Protein AF-A0A4Q3T7J8-F1 (afdb_monomer_lite)

Foldseek 3Di:
DVVVVVVVVVVVVVVVVVVVVVVVVLVVLQVLQVVLVVLLVVLLPVQADDWDDDPPFIDHHVDTQQQPAVSQVVSCVPSNDKDFDDDLQFTRYIPDADPVRDGPGRDGHDDDDCNCQCRPVVHWDFAWDDDNNDIDGDIDHHD

Structure (mmCIF, N/CA/C/O backbone):
data_AF-A0A4Q3T7J8-F1
#
_entry.id   AF-A0A4Q3T7J8-F1
#
loop_
_atom_site.group_PDB
_atom_site.id
_atom_site.type_symbol
_atom_site.label_atom_id
_atom_site.label_alt_id
_atom_site.label_comp_id
_atom_site.label_asym_id
_atom_site.label_entity_id
_atom_site.label_seq_id
_atom_site.pdbx_PDB_ins_code
_atom_site.Cartn_x
_atom_site.Cartn_y
_atom_site.Cartn_z
_atom_site.occupancy
_atom_site.B_iso_or_equiv
_atom_site.auth_seq_id
_atom_site.auth_comp_id
_atom_site.auth_asym_id
_atom_site.auth_atom_id
_atom_site.pdbx_PDB_model_num
ATOM 1 N N . MET A 1 1 ? 30.206 3.501 -45.961 1.00 71.69 1 MET A N 1
ATOM 2 C CA . MET A 1 1 ? 29.156 2.488 -45.693 1.00 71.69 1 MET A CA 1
ATOM 3 C C . MET A 1 1 ? 29.382 1.721 -44.389 1.00 71.69 1 MET A C 1
ATOM 5 O O . MET A 1 1 ? 28.447 1.638 -43.608 1.00 71.69 1 MET A O 1
ATOM 9 N N . VAL A 1 2 ? 30.597 1.238 -44.098 1.00 85.75 2 VAL A N 1
ATOM 10 C CA . VAL A 1 2 ? 30.900 0.453 -42.877 1.00 85.75 2 VAL A CA 1
ATOM 11 C C . VAL A 1 2 ? 30.585 1.193 -41.564 1.00 85.75 2 VAL A C 1
ATOM 13 O O . VAL A 1 2 ? 29.961 0.618 -40.682 1.00 85.75 2 VAL A O 1
ATOM 16 N N . ILE A 1 3 ? 30.937 2.479 -41.450 1.00 87.31 3 ILE A N 1
ATOM 17 C CA . ILE A 1 3 ? 30.691 3.278 -40.230 1.00 87.31 3 ILE A CA 1
ATOM 18 C C . ILE A 1 3 ? 29.188 3.431 -39.946 1.00 87.31 3 ILE A C 1
ATOM 20 O O . ILE A 1 3 ? 28.754 3.298 -38.807 1.00 87.31 3 ILE A O 1
ATOM 24 N N . VAL A 1 4 ? 28.382 3.656 -40.989 1.00 89.06 4 VAL A N 1
ATOM 25 C CA . VAL A 1 4 ? 26.921 3.776 -40.861 1.00 89.06 4 VAL A CA 1
ATOM 26 C C . VAL A 1 4 ? 26.313 2.440 -40.430 1.00 89.06 4 VAL A C 1
ATOM 28 O O . VAL A 1 4 ? 25.494 2.413 -39.518 1.00 89.06 4 VAL A O 1
ATOM 31 N N . ALA A 1 5 ? 26.761 1.327 -41.021 1.00 88.19 5 ALA A N 1
ATOM 32 C CA . ALA A 1 5 ? 26.307 -0.008 -40.637 1.00 88.19 5 ALA A CA 1
ATOM 33 C C . ALA A 1 5 ? 26.652 -0.339 -39.171 1.00 88.19 5 ALA A C 1
ATOM 35 O O . ALA A 1 5 ? 25.795 -0.817 -38.431 1.00 88.19 5 ALA A O 1
ATOM 36 N N . LEU A 1 6 ? 27.869 -0.013 -38.721 1.00 90.69 6 LEU A N 1
ATOM 37 C CA . LEU A 1 6 ? 28.291 -0.209 -37.331 1.00 90.69 6 LEU A CA 1
ATOM 38 C C . LEU A 1 6 ? 27.490 0.663 -36.348 1.00 90.69 6 LEU A C 1
ATOM 40 O O . LEU A 1 6 ? 27.130 0.203 -35.263 1.00 90.69 6 LEU A O 1
ATOM 44 N N . GLY A 1 7 ? 27.160 1.896 -36.745 1.00 92.50 7 GLY A N 1
ATOM 45 C CA . GLY A 1 7 ? 26.295 2.787 -35.971 1.00 92.50 7 GLY A CA 1
ATOM 46 C C . GLY A 1 7 ? 24.889 2.214 -35.786 1.00 92.50 7 GLY A C 1
ATOM 47 O O . GLY A 1 7 ? 24.391 2.163 -34.664 1.00 92.50 7 GLY A O 1
ATOM 48 N N . VAL A 1 8 ? 24.277 1.695 -36.856 1.00 93.69 8 VAL A N 1
ATOM 49 C CA . VAL A 1 8 ? 22.938 1.077 -36.804 1.00 93.69 8 VAL A CA 1
ATOM 50 C C . VAL A 1 8 ? 22.926 -0.171 -35.917 1.00 93.69 8 VAL A C 1
ATOM 52 O O . VAL A 1 8 ? 22.007 -0.345 -35.113 1.00 93.69 8 VAL A O 1
ATOM 55 N N . VAL A 1 9 ? 23.953 -1.020 -36.002 1.00 94.94 9 VAL A N 1
ATOM 56 C CA . VAL A 1 9 ? 24.077 -2.204 -35.132 1.00 94.94 9 VAL A CA 1
ATOM 57 C C . VAL A 1 9 ? 24.235 -1.793 -33.667 1.00 94.94 9 VAL A C 1
ATOM 59 O O . VAL A 1 9 ? 23.549 -2.325 -32.801 1.00 94.94 9 VAL A O 1
ATOM 62 N N . THR A 1 10 ? 25.063 -0.791 -33.375 1.00 93.88 10 THR A N 1
ATOM 63 C CA . THR A 1 10 ? 25.232 -0.297 -31.998 1.00 93.88 10 THR A CA 1
ATOM 64 C C . THR A 1 10 ? 23.932 0.289 -31.442 1.00 93.88 10 THR A C 1
ATOM 66 O O . THR A 1 10 ? 23.527 -0.063 -30.336 1.00 93.88 10 THR A O 1
ATOM 69 N N . CYS A 1 11 ? 23.230 1.130 -32.210 1.00 94.12 11 CYS A N 1
ATOM 70 C CA . CYS A 1 11 ? 21.954 1.712 -31.787 1.00 94.12 11 CYS A CA 1
ATOM 71 C C . CYS A 1 11 ? 20.867 0.652 -31.580 1.00 94.12 11 CYS A C 1
ATOM 73 O O . CYS A 1 11 ? 20.115 0.732 -30.611 1.00 94.12 11 CYS A O 1
ATOM 75 N N . SER A 1 12 ? 20.788 -0.350 -32.459 1.00 93.50 12 SER A N 1
ATOM 76 C CA . SER A 1 12 ? 19.818 -1.441 -32.314 1.00 93.50 12 SER A CA 1
ATOM 77 C C . SER A 1 12 ? 20.122 -2.316 -31.098 1.00 93.50 12 SER A C 1
ATOM 79 O O . SER A 1 12 ? 19.208 -2.604 -30.329 1.00 93.50 12 SER A O 1
ATOM 81 N N . LEU A 1 13 ? 21.390 -2.652 -30.844 1.00 95.50 13 LEU A N 1
ATOM 82 C CA . LEU A 1 13 ? 21.796 -3.362 -29.627 1.00 95.50 13 LEU A CA 1
ATOM 83 C C . LEU A 1 13 ? 21.484 -2.557 -28.360 1.00 95.50 13 LEU A C 1
ATOM 85 O O . LEU A 1 13 ? 20.941 -3.115 -27.410 1.00 95.50 13 LEU A O 1
ATOM 89 N N . MET A 1 14 ? 21.765 -1.249 -28.351 1.00 94.00 14 MET A N 1
ATOM 90 C CA . MET A 1 14 ? 21.420 -0.372 -27.227 1.00 94.00 14 MET A CA 1
ATOM 91 C C . MET A 1 14 ? 19.908 -0.312 -26.990 1.00 94.00 14 MET A C 1
ATOM 93 O O . MET A 1 14 ? 19.466 -0.404 -25.847 1.00 94.00 14 MET A O 1
ATOM 97 N N . ALA A 1 15 ? 19.108 -0.199 -28.053 1.00 93.25 15 ALA A N 1
ATOM 98 C CA . ALA A 1 15 ? 17.654 -0.181 -27.948 1.00 93.25 15 ALA A CA 1
ATOM 99 C C . ALA A 1 15 ? 17.109 -1.506 -27.390 1.00 93.25 15 ALA A C 1
ATOM 101 O O . ALA A 1 15 ? 16.291 -1.497 -26.472 1.00 93.25 15 ALA A O 1
ATOM 102 N N . VAL A 1 16 ? 17.597 -2.646 -27.890 1.00 94.44 16 VAL A N 1
ATOM 103 C CA . VAL A 1 16 ? 17.205 -3.973 -27.389 1.00 94.44 16 VAL A CA 1
ATOM 104 C C . VAL A 1 16 ? 17.616 -4.146 -25.926 1.00 94.44 16 VAL A C 1
ATOM 106 O O . VAL A 1 16 ? 16.795 -4.572 -25.117 1.00 94.44 16 VAL A O 1
ATOM 109 N N . ALA A 1 17 ? 18.841 -3.763 -25.559 1.00 92.31 17 ALA A N 1
ATOM 110 C CA . ALA A 1 17 ? 19.302 -3.817 -24.175 1.00 92.31 17 ALA A CA 1
ATOM 111 C C . ALA A 1 17 ? 18.430 -2.954 -23.251 1.00 92.31 17 ALA A C 1
ATOM 113 O O . ALA A 1 17 ? 18.027 -3.419 -22.188 1.00 92.31 17 ALA A O 1
ATOM 114 N N . ALA A 1 18 ? 18.067 -1.738 -23.670 1.00 89.12 18 ALA A N 1
ATOM 115 C CA . ALA A 1 18 ? 17.170 -0.872 -22.906 1.00 89.12 18 ALA A CA 1
ATOM 116 C C . ALA A 1 18 ? 15.778 -1.503 -22.707 1.00 89.12 18 ALA A C 1
ATOM 118 O O . ALA A 1 18 ? 15.225 -1.446 -21.608 1.00 89.12 18 ALA A O 1
ATOM 119 N N . VAL A 1 19 ? 15.220 -2.151 -23.735 1.00 86.81 19 VAL A N 1
ATOM 120 C CA . VAL A 1 19 ? 13.932 -2.864 -23.636 1.00 86.81 19 VAL A CA 1
ATOM 121 C C . VAL A 1 19 ? 14.021 -4.067 -22.694 1.00 86.81 19 VAL A C 1
ATOM 123 O O . VAL A 1 19 ? 13.115 -4.284 -21.893 1.00 86.81 19 VAL A O 1
ATOM 126 N N . LEU A 1 20 ? 15.101 -4.847 -22.754 1.00 90.50 20 LEU A N 1
ATOM 127 C CA . LEU A 1 20 ? 15.283 -5.994 -21.861 1.00 90.50 20 LEU A CA 1
ATOM 128 C C . LEU A 1 20 ? 15.471 -5.553 -20.405 1.00 90.50 20 LEU A C 1
ATOM 130 O O . LEU A 1 20 ? 14.828 -6.106 -19.519 1.00 90.50 20 LEU A O 1
ATOM 134 N N . LEU A 1 21 ? 16.281 -4.518 -20.166 1.00 87.12 21 LEU A N 1
ATOM 135 C CA . LEU A 1 21 ? 16.515 -3.967 -18.828 1.00 87.12 21 LEU A CA 1
ATOM 136 C C . LEU A 1 21 ? 15.246 -3.377 -18.211 1.00 87.12 21 LEU A C 1
ATOM 138 O O . LEU A 1 21 ? 15.007 -3.545 -17.020 1.00 87.12 21 LEU A O 1
ATOM 142 N N . THR A 1 22 ? 14.425 -2.685 -19.003 1.00 81.62 22 THR A N 1
ATOM 143 C CA . THR A 1 22 ? 13.160 -2.122 -18.506 1.00 81.62 22 THR A CA 1
ATOM 144 C C . THR A 1 22 ? 12.153 -3.209 -18.156 1.00 81.62 22 THR A C 1
ATOM 146 O O . THR A 1 22 ? 11.525 -3.116 -17.105 1.00 81.62 22 THR A O 1
ATOM 149 N N . ARG A 1 23 ? 12.039 -4.261 -18.975 1.00 79.81 23 ARG A N 1
ATOM 150 C CA . ARG A 1 23 ? 11.182 -5.419 -18.675 1.00 79.81 23 ARG A CA 1
ATOM 151 C C . ARG A 1 23 ? 11.617 -6.134 -17.397 1.00 79.81 23 ARG A C 1
ATOM 153 O O . ARG A 1 23 ? 10.808 -6.282 -16.486 1.00 79.81 23 ARG A O 1
ATOM 160 N N . ASP A 1 24 ? 12.900 -6.465 -17.292 1.00 85.94 24 ASP A N 1
ATOM 161 C CA . ASP A 1 24 ? 13.477 -7.105 -16.104 1.00 85.94 24 ASP A CA 1
ATOM 162 C C . ASP A 1 24 ? 13.297 -6.235 -14.846 1.00 85.94 24 ASP A C 1
ATOM 164 O O . ASP A 1 24 ? 12.884 -6.726 -13.797 1.00 85.94 24 ASP A O 1
ATOM 168 N N . ALA A 1 25 ? 13.488 -4.915 -14.950 1.00 80.88 25 ALA A N 1
ATOM 169 C CA . ALA A 1 25 ? 13.231 -3.998 -13.842 1.00 80.88 25 ALA A CA 1
ATOM 170 C C . ALA A 1 25 ? 11.756 -3.995 -13.400 1.00 80.88 25 ALA A C 1
ATOM 172 O O . ALA A 1 25 ? 11.482 -3.966 -12.198 1.00 80.88 25 ALA A O 1
ATOM 173 N N . THR A 1 26 ? 10.803 -4.032 -14.339 1.00 77.81 26 THR A N 1
ATOM 174 C CA . THR A 1 26 ? 9.368 -4.081 -14.009 1.00 77.81 26 THR A CA 1
ATOM 175 C C . THR A 1 26 ? 8.947 -5.409 -13.388 1.00 77.81 26 THR A C 1
ATOM 177 O O . THR A 1 26 ? 8.168 -5.406 -12.437 1.00 77.81 26 THR A O 1
ATOM 180 N N . GLU A 1 27 ? 9.492 -6.527 -13.866 1.00 80.94 27 GLU A N 1
ATOM 181 C CA . GLU A 1 27 ? 9.231 -7.857 -13.308 1.00 80.94 27 GLU A CA 1
ATOM 182 C C . GLU A 1 27 ? 9.771 -7.958 -11.87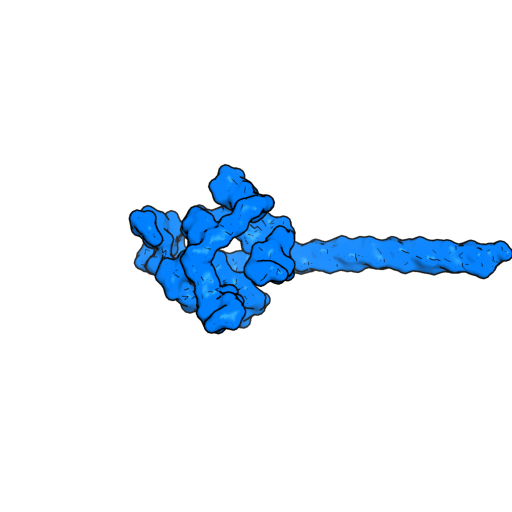9 1.00 80.94 27 GLU A C 1
ATOM 184 O O . GLU A 1 27 ? 9.022 -8.278 -10.957 1.00 80.94 27 GLU A O 1
ATOM 189 N N . ARG A 1 28 ? 11.023 -7.542 -11.650 1.00 82.44 28 ARG A N 1
ATOM 190 C CA . ARG A 1 28 ? 11.616 -7.491 -10.303 1.00 82.44 28 ARG A CA 1
ATOM 191 C C . ARG A 1 28 ? 10.849 -6.572 -9.356 1.00 82.44 28 ARG A C 1
ATOM 193 O O . ARG A 1 28 ? 10.738 -6.859 -8.164 1.00 82.44 28 ARG A O 1
ATOM 200 N N . ALA A 1 29 ? 10.324 -5.452 -9.859 1.00 81.19 29 ALA A N 1
ATOM 201 C CA . ALA A 1 29 ? 9.483 -4.564 -9.063 1.00 81.19 29 ALA A CA 1
ATOM 202 C C . ALA A 1 29 ? 8.178 -5.258 -8.640 1.00 81.19 29 ALA A C 1
ATOM 204 O O . ALA A 1 29 ? 7.783 -5.138 -7.479 1.00 81.19 29 ALA A O 1
ATOM 205 N N . ALA A 1 30 ? 7.546 -6.018 -9.539 1.00 81.94 30 ALA A N 1
ATOM 206 C CA . ALA A 1 30 ? 6.347 -6.796 -9.239 1.00 81.94 30 ALA A CA 1
ATOM 207 C C . ALA A 1 30 ? 6.626 -7.941 -8.245 1.00 81.94 30 ALA A C 1
ATOM 209 O O . ALA A 1 30 ? 5.893 -8.095 -7.270 1.00 81.94 30 ALA A O 1
ATOM 210 N N . GLU A 1 31 ? 7.720 -8.688 -8.415 1.00 86.19 31 GLU A N 1
ATOM 211 C CA . GLU A 1 31 ? 8.128 -9.747 -7.476 1.00 86.19 31 GLU A CA 1
ATOM 212 C C . GLU A 1 31 ? 8.400 -9.202 -6.069 1.00 86.19 31 GLU A C 1
ATOM 214 O O . GLU A 1 31 ? 7.976 -9.773 -5.056 1.00 86.19 31 GLU A O 1
ATOM 219 N N . ARG A 1 32 ? 9.081 -8.053 -5.991 1.00 87.19 32 ARG A N 1
ATOM 220 C CA . ARG A 1 32 ? 9.333 -7.379 -4.718 1.00 87.19 32 ARG A CA 1
ATOM 221 C C . ARG A 1 32 ? 8.033 -6.935 -4.062 1.00 87.19 32 ARG A C 1
ATOM 223 O O . ARG A 1 32 ? 7.896 -7.063 -2.850 1.00 87.19 32 ARG A O 1
ATOM 230 N N . GLN A 1 33 ? 7.079 -6.432 -4.838 1.00 88.75 33 GLN A N 1
ATOM 231 C CA . GLN A 1 33 ? 5.767 -6.086 -4.307 1.00 88.75 33 GLN A CA 1
ATOM 232 C C . GLN A 1 33 ? 5.018 -7.284 -3.751 1.00 88.75 33 GLN A C 1
ATOM 234 O O . GLN A 1 33 ? 4.409 -7.160 -2.694 1.00 88.75 33 GLN A O 1
ATOM 239 N N . GLU A 1 34 ? 5.093 -8.429 -4.417 1.00 90.50 34 GLU A N 1
ATOM 240 C CA . GLU A 1 34 ? 4.440 -9.643 -3.945 1.00 90.50 34 GLU A CA 1
ATOM 241 C C . GLU A 1 34 ? 5.046 -10.124 -2.620 1.00 90.50 34 GLU A C 1
ATOM 243 O O . GLU A 1 34 ? 4.333 -10.447 -1.671 1.00 90.50 34 GLU A O 1
ATOM 248 N N . THR A 1 35 ? 6.374 -10.061 -2.504 1.00 91.25 35 THR A N 1
ATOM 249 C CA . THR A 1 35 ? 7.073 -10.332 -1.239 1.00 91.25 35 THR A CA 1
ATOM 250 C C . THR A 1 35 ? 6.651 -9.347 -0.148 1.00 91.25 35 THR A C 1
ATOM 252 O O . THR A 1 35 ? 6.331 -9.752 0.969 1.00 91.25 35 THR A O 1
ATOM 255 N N . ASN A 1 36 ? 6.599 -8.054 -0.473 1.00 93.75 36 ASN A N 1
ATOM 256 C CA . ASN A 1 36 ? 6.193 -7.018 0.470 1.00 93.75 36 ASN A CA 1
ATOM 257 C C . ASN A 1 36 ? 4.740 -7.192 0.931 1.00 93.75 36 ASN A C 1
ATOM 259 O O . ASN A 1 36 ? 4.440 -6.977 2.104 1.00 93.75 36 ASN A O 1
ATOM 263 N N . MET A 1 37 ? 3.851 -7.596 0.023 1.00 94.38 37 MET A N 1
ATOM 264 C CA . MET A 1 37 ? 2.447 -7.850 0.325 1.00 94.38 37 MET A CA 1
ATOM 265 C C . MET A 1 37 ? 2.289 -9.074 1.227 1.00 94.38 37 MET A C 1
ATOM 267 O O . MET A 1 37 ? 1.543 -9.025 2.200 1.00 94.38 37 MET A O 1
ATOM 271 N N . ARG A 1 38 ? 3.067 -10.137 0.996 1.00 94.62 38 ARG A N 1
ATOM 272 C CA . ARG A 1 38 ? 3.101 -11.295 1.899 1.00 94.62 38 ARG A CA 1
ATOM 273 C C . ARG A 1 38 ? 3.492 -10.901 3.323 1.00 94.62 38 ARG A C 1
ATOM 275 O O . ARG A 1 38 ? 2.856 -11.354 4.266 1.00 94.62 38 ARG A O 1
ATOM 282 N N . VAL A 1 39 ? 4.492 -10.032 3.479 1.00 95.00 39 VAL A N 1
ATOM 283 C CA . VAL A 1 39 ? 4.866 -9.497 4.799 1.00 95.00 39 VAL A CA 1
ATOM 284 C C . VAL A 1 39 ? 3.747 -8.638 5.390 1.00 95.00 39 VAL A C 1
ATOM 286 O O . VAL A 1 39 ? 3.520 -8.686 6.592 1.00 95.00 39 VAL A O 1
ATOM 289 N N . ALA A 1 40 ? 3.025 -7.864 4.576 1.00 95.12 40 ALA A N 1
ATOM 290 C CA . ALA A 1 40 ? 1.883 -7.092 5.060 1.00 95.12 40 ALA A CA 1
ATOM 291 C C . ALA A 1 40 ? 0.771 -7.992 5.621 1.00 95.12 40 ALA A C 1
ATOM 293 O O . ALA A 1 40 ? 0.272 -7.722 6.714 1.00 95.12 40 ALA A O 1
ATOM 294 N N . TRP A 1 41 ? 0.436 -9.080 4.922 1.00 95.12 41 TRP A N 1
ATOM 295 C CA . TRP A 1 41 ? -0.514 -10.088 5.398 1.00 95.12 41 TRP A CA 1
ATOM 296 C C . TRP A 1 41 ? -0.035 -10.793 6.668 1.00 95.12 41 TRP A C 1
ATOM 298 O O . TRP A 1 41 ? -0.813 -10.928 7.608 1.00 95.12 41 TRP A O 1
ATOM 308 N N . ASP A 1 42 ? 1.240 -11.180 6.723 1.00 95.56 42 ASP A N 1
ATOM 309 C CA . ASP A 1 42 ? 1.861 -11.799 7.901 1.00 95.56 42 ASP A CA 1
ATOM 310 C C . ASP A 1 42 ? 1.774 -10.875 9.127 1.00 95.56 42 ASP A C 1
ATOM 312 O O . ASP A 1 42 ? 1.220 -11.246 10.161 1.00 95.56 42 ASP A O 1
ATOM 316 N N . VAL A 1 43 ? 2.177 -9.608 8.973 1.00 95.38 43 VAL A N 1
ATOM 317 C CA . VAL A 1 43 ? 2.090 -8.602 10.040 1.00 95.38 43 VAL A CA 1
ATOM 318 C C . VAL A 1 43 ? 0.652 -8.373 10.496 1.00 95.38 43 VAL A C 1
ATOM 320 O O . VAL A 1 43 ? 0.435 -8.190 11.689 1.00 95.38 43 VAL A O 1
ATOM 323 N N . LEU A 1 44 ? -0.326 -8.345 9.586 1.00 94.12 44 LEU A N 1
ATOM 324 C CA . LEU A 1 44 ? -1.735 -8.188 9.962 1.00 94.12 44 LEU A CA 1
ATOM 325 C C . LEU A 1 44 ? -2.281 -9.429 10.676 1.00 94.12 44 LEU A C 1
ATOM 327 O O . LEU A 1 44 ? -3.071 -9.279 11.607 1.00 94.12 44 LEU A O 1
ATOM 331 N N . SER A 1 45 ? -1.829 -10.624 10.290 1.00 93.44 45 SER A N 1
ATOM 332 C CA . SER A 1 45 ? -2.258 -11.884 10.902 1.00 93.44 45 SER A CA 1
ATOM 333 C C . SER A 1 45 ? -1.848 -12.015 12.374 1.00 93.44 45 SER A C 1
ATOM 335 O O . SER A 1 45 ? -2.579 -12.619 13.159 1.00 93.44 45 SER A O 1
ATOM 337 N N . ASP A 1 46 ? -0.759 -11.352 12.783 1.00 94.56 46 ASP A N 1
ATOM 338 C CA . ASP A 1 46 ? -0.336 -11.267 14.190 1.00 94.56 46 ASP A CA 1
ATOM 339 C C . ASP A 1 46 ? -1.366 -10.549 15.087 1.00 94.56 46 ASP A C 1
ATOM 341 O O . ASP A 1 46 ? -1.365 -10.735 16.305 1.00 94.56 46 ASP A O 1
ATOM 345 N N . TYR A 1 47 ? -2.248 -9.723 14.511 1.00 92.81 47 TYR A N 1
ATOM 346 C CA . TYR A 1 47 ? -3.275 -8.979 15.252 1.00 92.81 47 TYR A CA 1
ATOM 347 C C . TYR A 1 47 ? -4.644 -9.667 15.257 1.00 92.81 47 TYR A C 1
ATOM 349 O O . TYR A 1 47 ? -5.542 -9.247 15.985 1.00 92.81 47 TYR A O 1
ATOM 357 N N . GLY A 1 48 ? -4.821 -10.730 14.476 1.00 91.38 48 GLY A N 1
ATOM 358 C CA . GLY A 1 48 ? -6.072 -11.470 14.403 1.00 91.38 48 GLY A CA 1
ATOM 359 C C . GLY A 1 48 ? -6.271 -12.148 13.055 1.00 91.38 48 GLY A C 1
ATOM 360 O O . GLY A 1 48 ? -5.516 -11.949 12.108 1.00 91.38 48 GLY A O 1
ATOM 361 N N . SER A 1 49 ? -7.334 -12.940 12.963 1.00 88.25 49 SER A N 1
ATOM 362 C CA . SER A 1 49 ? -7.753 -13.573 11.713 1.00 88.25 49 SER A CA 1
ATOM 363 C C . SER A 1 49 ? -9.137 -13.084 11.311 1.00 88.25 49 SER A C 1
ATOM 365 O O . SER A 1 49 ? -10.000 -12.863 12.16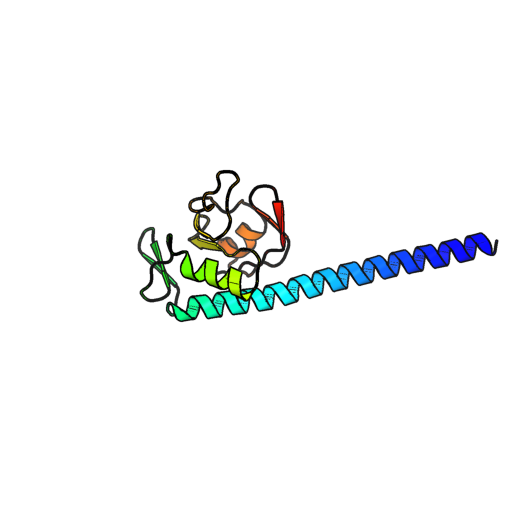1 1.00 88.25 49 SER A O 1
ATOM 367 N N . GLY A 1 50 ? -9.328 -12.923 10.002 1.00 91.12 50 GLY A N 1
ATOM 368 C CA . GLY A 1 50 ? -10.569 -12.422 9.427 1.00 91.12 50 GLY A CA 1
ATOM 369 C C . GLY A 1 50 ? -10.741 -10.915 9.600 1.00 91.12 50 GLY A C 1
ATOM 370 O O . GLY A 1 50 ? -10.297 -10.319 10.583 1.00 91.12 50 GLY A O 1
ATOM 371 N N . PHE A 1 51 ? -11.407 -10.313 8.621 1.00 93.69 51 PHE A N 1
ATOM 372 C CA . PHE A 1 51 ? -11.726 -8.896 8.619 1.00 93.69 51 PHE A CA 1
ATOM 373 C C . PHE A 1 51 ? -13.226 -8.713 8.739 1.00 93.69 51 PHE A C 1
ATOM 375 O O . PHE A 1 51 ? -14.011 -9.433 8.121 1.00 93.69 51 PHE A O 1
ATOM 382 N N . SER A 1 52 ? -13.622 -7.750 9.557 1.00 94.19 52 SER A N 1
ATOM 383 C CA . SER A 1 52 ? -15.022 -7.412 9.761 1.00 94.19 52 SER A CA 1
ATOM 384 C C . SER A 1 52 ? -15.192 -5.908 9.856 1.00 94.19 52 SER A C 1
ATOM 386 O O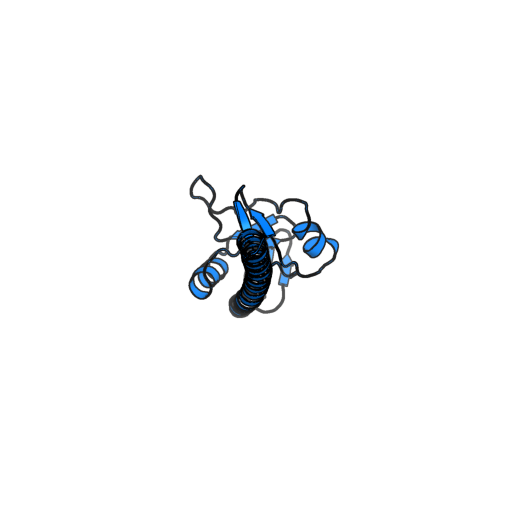 . SER A 1 52 ? -14.314 -5.185 10.333 1.00 94.19 52 SER A O 1
ATOM 388 N N . ILE A 1 53 ? -16.349 -5.442 9.401 1.00 93.94 53 ILE A N 1
ATOM 389 C CA . ILE A 1 53 ? -16.756 -4.048 9.527 1.00 93.94 53 ILE A CA 1
ATOM 390 C C . ILE A 1 53 ? -17.879 -3.991 10.559 1.00 93.94 53 ILE A C 1
ATOM 392 O O . ILE A 1 53 ? -18.915 -4.636 10.401 1.00 93.94 53 ILE A O 1
ATOM 396 N N . GLU A 1 54 ? -17.664 -3.216 11.616 1.00 92.69 54 GLU A N 1
ATOM 397 C CA . GLU A 1 54 ? -18.654 -2.920 12.650 1.00 92.69 54 GLU A CA 1
ATOM 398 C C . GLU A 1 54 ? -18.954 -1.415 12.609 1.00 92.69 54 GLU A C 1
ATOM 400 O O . GLU A 1 54 ? -18.206 -0.594 13.146 1.00 92.69 54 GLU A O 1
ATOM 405 N N . GLY A 1 55 ? -20.031 -1.032 11.916 1.00 90.69 55 GLY A N 1
ATOM 406 C CA . GLY A 1 55 ? -20.362 0.376 11.681 1.00 90.69 55 GLY A CA 1
ATOM 407 C C . GLY A 1 55 ? -19.302 1.070 10.820 1.00 90.69 55 GLY A C 1
ATOM 408 O O . GLY A 1 55 ? -19.105 0.699 9.668 1.00 90.69 55 GLY A O 1
ATOM 409 N N . GLU A 1 56 ? -18.616 2.068 11.381 1.00 90.00 56 GLU A N 1
ATOM 410 C CA . GLU A 1 56 ? -17.535 2.819 10.714 1.00 90.00 56 GLU A CA 1
ATOM 411 C C . GLU A 1 56 ? -16.126 2.310 11.080 1.00 90.00 56 GLU A C 1
ATOM 413 O O . GLU A 1 56 ? -15.118 2.976 10.827 1.00 90.00 56 GLU A O 1
ATOM 418 N N . THR A 1 57 ? -16.041 1.134 11.709 1.00 93.56 57 THR A N 1
ATOM 419 C CA . THR A 1 57 ? -14.782 0.575 12.207 1.00 93.56 57 THR A CA 1
ATOM 420 C C . THR A 1 57 ? -14.415 -0.705 11.469 1.00 93.56 57 THR A C 1
ATOM 422 O O . THR A 1 57 ? -15.193 -1.659 11.451 1.00 93.56 57 THR A O 1
ATOM 425 N N . LEU A 1 58 ? -13.202 -0.746 10.916 1.00 95.62 58 LEU A N 1
ATOM 426 C CA . LEU A 1 58 ? -12.592 -1.954 10.373 1.00 95.62 58 LEU A CA 1
ATOM 427 C C . LEU A 1 58 ? -11.816 -2.679 11.475 1.00 95.62 58 LEU A C 1
ATOM 429 O O . LEU A 1 58 ? -11.011 -2.069 12.187 1.00 95.62 58 LEU A O 1
ATOM 433 N N . LYS A 1 59 ? -12.026 -3.988 11.587 1.00 94.69 59 LYS A N 1
ATOM 434 C CA . LYS A 1 59 ? -11.356 -4.856 12.554 1.00 94.69 59 LYS A CA 1
ATOM 435 C C . LYS A 1 59 ? -10.643 -6.013 11.873 1.00 94.69 59 LYS A C 1
ATOM 437 O O . LYS A 1 59 ? -11.082 -6.491 10.830 1.00 94.69 59 LYS A O 1
ATOM 442 N N . VAL A 1 60 ? -9.571 -6.469 12.514 1.00 94.62 60 VAL A N 1
ATOM 443 C CA . VAL A 1 60 ? -8.919 -7.756 12.261 1.00 94.62 60 VAL A CA 1
ATOM 444 C C . VAL A 1 60 ? -9.019 -8.592 13.536 1.00 94.62 60 VAL A C 1
ATOM 446 O O . VAL A 1 60 ? -8.523 -8.192 14.590 1.00 94.62 60 VAL A O 1
ATOM 449 N N . GLY A 1 61 ? -9.747 -9.709 13.490 1.00 92.31 61 GLY A N 1
ATOM 450 C CA . GLY A 1 61 ? -10.149 -10.427 14.703 1.00 92.31 61 GLY A CA 1
ATOM 451 C C . GLY A 1 61 ? -10.841 -9.506 15.725 1.00 92.31 61 GLY A C 1
ATOM 452 O O . GLY A 1 61 ? -11.913 -8.967 15.465 1.00 92.31 61 GLY A O 1
ATOM 453 N N . ALA A 1 62 ? -10.221 -9.307 16.894 1.00 91.00 62 ALA A N 1
ATOM 454 C CA . ALA A 1 62 ? -10.729 -8.412 17.943 1.00 91.00 62 ALA A CA 1
ATOM 455 C C . ALA A 1 62 ? -10.132 -6.989 17.896 1.00 91.00 62 ALA A C 1
ATOM 457 O O . ALA A 1 62 ? -10.575 -6.111 18.640 1.00 91.00 62 ALA A O 1
ATOM 458 N N . THR A 1 63 ? -9.128 -6.747 17.051 1.00 93.75 63 THR A N 1
ATOM 459 C CA . THR A 1 63 ? -8.357 -5.500 17.023 1.00 93.75 63 THR A CA 1
ATOM 460 C C . THR A 1 63 ? -8.929 -4.514 16.013 1.00 93.75 63 THR A C 1
ATOM 462 O O . THR A 1 63 ? -9.076 -4.823 14.833 1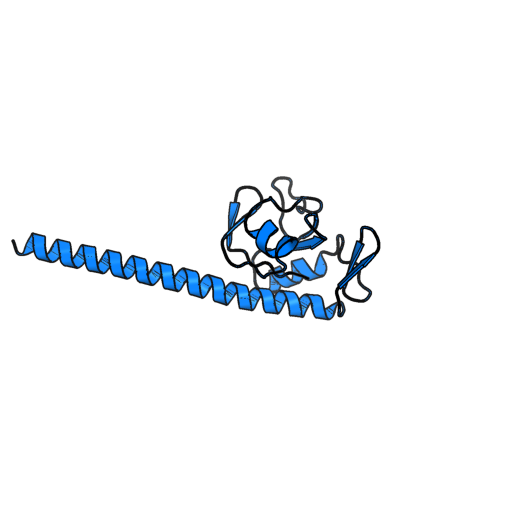.00 93.75 63 THR A O 1
ATOM 465 N N . THR A 1 64 ? -9.200 -3.291 16.463 1.00 96.00 64 THR A N 1
ATOM 466 C CA . THR A 1 64 ? -9.586 -2.171 15.596 1.00 96.00 64 THR A CA 1
ATOM 467 C C . THR A 1 64 ? -8.390 -1.663 14.790 1.00 96.00 64 THR A C 1
ATOM 469 O O . THR A 1 64 ? -7.342 -1.368 15.360 1.00 96.00 64 THR A O 1
ATOM 472 N N . LEU A 1 65 ? -8.556 -1.528 13.471 1.00 95.50 65 LEU A N 1
ATOM 473 C CA . LEU A 1 65 ? -7.525 -1.031 12.554 1.00 95.50 65 LEU A CA 1
ATOM 474 C C . LEU A 1 65 ? -7.577 0.486 12.328 1.00 95.50 65 LEU A C 1
ATOM 476 O O . LEU A 1 65 ? -6.567 1.068 11.930 1.00 95.50 65 LEU A O 1
ATOM 480 N N . ASN A 1 66 ? -8.718 1.136 12.574 1.00 95.31 66 ASN A N 1
ATOM 481 C CA . ASN A 1 66 ? -8.843 2.591 12.465 1.00 95.31 66 ASN A CA 1
ATOM 482 C C . ASN A 1 66 ? -7.844 3.281 13.402 1.00 95.31 66 ASN A C 1
ATOM 484 O O . ASN A 1 66 ? -7.779 2.959 14.586 1.00 95.31 66 ASN A O 1
ATOM 488 N N . ASP A 1 67 ? -7.036 4.188 12.848 1.00 93.62 67 ASP A N 1
ATOM 489 C CA . ASP A 1 67 ? -5.948 4.899 13.532 1.00 93.62 67 ASP A CA 1
ATOM 490 C C . ASP A 1 67 ? -4.860 4.004 14.158 1.00 93.62 67 ASP A C 1
ATOM 492 O O . ASP A 1 67 ? -3.919 4.499 14.785 1.00 93.62 67 ASP A O 1
ATOM 496 N N . PHE A 1 68 ? -4.910 2.686 13.945 1.00 94.81 68 PHE A N 1
ATOM 497 C CA . PHE A 1 68 ? -3.923 1.768 14.489 1.00 94.81 68 PHE A CA 1
ATOM 498 C C . PHE A 1 68 ? -2.674 1.742 13.606 1.00 94.81 68 PHE A C 1
ATOM 500 O O . PHE A 1 68 ? -2.638 1.116 12.543 1.00 94.81 68 PHE A O 1
ATOM 507 N N . THR A 1 69 ? -1.631 2.466 14.019 1.00 96.19 69 THR A N 1
ATOM 508 C CA . THR A 1 69 ? -0.432 2.674 13.189 1.00 96.19 69 THR A CA 1
ATOM 509 C C . THR A 1 69 ? 0.639 1.596 13.343 1.00 96.19 69 THR A C 1
ATOM 511 O O . THR A 1 69 ? 1.505 1.482 12.476 1.00 96.19 69 THR A O 1
ATOM 514 N N . ALA A 1 70 ? 0.598 0.787 14.406 1.00 96.00 70 ALA A N 1
ATOM 515 C CA . ALA A 1 70 ? 1.643 -0.202 14.682 1.00 96.00 70 ALA A CA 1
ATOM 516 C C . ALA A 1 70 ? 1.870 -1.208 13.529 1.00 96.00 70 ALA A C 1
ATOM 518 O O . ALA A 1 70 ? 3.032 -1.410 13.168 1.00 96.00 70 ALA A O 1
ATOM 519 N N . PRO A 1 71 ? 0.829 -1.774 12.876 1.00 95.19 71 PRO A N 1
ATOM 520 C CA . PRO A 1 71 ? 1.026 -2.703 11.764 1.00 95.19 71 PRO A CA 1
ATOM 521 C C . PRO A 1 71 ? 1.667 -2.017 10.551 1.00 95.19 71 PRO A C 1
ATOM 523 O O . PRO A 1 71 ? 2.663 -2.496 10.015 1.00 95.19 71 PRO A O 1
ATOM 526 N N . VAL A 1 72 ? 1.147 -0.853 10.140 1.00 96.44 72 VAL A N 1
ATOM 527 C CA . VAL A 1 72 ? 1.650 -0.127 8.958 1.00 96.44 72 VAL A CA 1
ATOM 528 C C . VAL A 1 72 ? 3.071 0.402 9.157 1.00 96.44 72 VAL A C 1
ATOM 530 O O . VAL A 1 72 ? 3.853 0.453 8.205 1.00 96.44 72 VAL A O 1
ATOM 533 N N . ASP A 1 73 ? 3.445 0.764 10.382 1.00 96.81 73 ASP A N 1
ATOM 534 C CA . ASP A 1 73 ? 4.809 1.180 10.705 1.00 96.81 73 ASP A CA 1
ATOM 535 C C . ASP A 1 73 ? 5.762 -0.017 10.756 1.00 96.81 73 ASP A C 1
ATOM 537 O O . ASP A 1 73 ? 6.868 0.060 10.221 1.00 96.81 73 ASP A O 1
ATOM 541 N N . ARG A 1 74 ? 5.319 -1.153 11.310 1.00 96.31 74 ARG A N 1
ATOM 542 C CA . ARG A 1 74 ? 6.095 -2.399 11.298 1.00 96.31 74 ARG A CA 1
ATOM 543 C C . ARG A 1 74 ? 6.364 -2.880 9.875 1.00 96.31 74 ARG A C 1
ATOM 545 O O . ARG A 1 74 ? 7.504 -3.218 9.572 1.00 96.31 74 ARG A O 1
ATOM 552 N N . ILE A 1 75 ? 5.371 -2.823 8.984 1.00 96.00 75 ILE A N 1
ATOM 553 C CA . ILE A 1 75 ? 5.554 -3.139 7.557 1.00 96.00 75 ILE A CA 1
ATOM 554 C C . ILE A 1 75 ? 6.641 -2.242 6.952 1.00 96.00 75 ILE A C 1
ATOM 556 O O . ILE A 1 75 ? 7.572 -2.743 6.327 1.00 96.00 75 ILE A O 1
ATOM 560 N N . LYS A 1 76 ? 6.602 -0.925 7.199 1.00 95.06 76 LYS A N 1
ATOM 561 C CA . LYS A 1 76 ? 7.651 -0.007 6.721 1.00 95.06 76 LYS A CA 1
ATOM 562 C C . LYS A 1 76 ? 9.040 -0.369 7.235 1.00 95.06 76 LYS A C 1
ATOM 564 O O . LYS A 1 76 ? 9.991 -0.277 6.466 1.00 95.06 76 LYS A O 1
ATOM 569 N N . THR A 1 77 ? 9.169 -0.781 8.492 1.00 95.94 77 THR A N 1
ATOM 570 C CA . THR A 1 77 ? 10.456 -1.223 9.046 1.00 95.94 77 THR A CA 1
ATOM 571 C C . THR A 1 77 ? 10.954 -2.514 8.393 1.00 95.94 77 THR A C 1
ATOM 573 O O . THR A 1 77 ? 12.150 -2.640 8.152 1.00 95.94 77 THR A O 1
ATOM 576 N N . LEU A 1 78 ? 10.059 -3.459 8.084 1.00 94.44 78 LEU A N 1
ATOM 577 C CA . LEU A 1 78 ? 10.427 -4.771 7.540 1.00 94.44 78 LEU A CA 1
ATOM 578 C C . LEU A 1 78 ? 10.754 -4.741 6.043 1.00 94.44 78 LEU A C 1
ATOM 580 O O . LEU A 1 78 ? 11.735 -5.347 5.620 1.00 94.44 78 LEU A O 1
ATOM 584 N N . VAL A 1 79 ? 9.939 -4.058 5.236 1.00 91.50 79 VAL A N 1
ATOM 585 C CA . VAL A 1 79 ? 10.043 -4.116 3.764 1.00 91.50 79 VAL A CA 1
ATOM 586 C C . VAL A 1 79 ? 10.435 -2.792 3.114 1.00 91.50 79 VAL A C 1
ATOM 588 O O . VAL A 1 79 ? 10.740 -2.739 1.917 1.00 91.50 79 VAL A O 1
ATOM 591 N N . GLY A 1 80 ? 10.467 -1.715 3.898 1.00 87.00 80 GLY A N 1
ATOM 592 C CA . GLY A 1 80 ? 10.608 -0.360 3.384 1.00 87.00 80 GLY A CA 1
ATOM 593 C C . GLY A 1 80 ? 9.340 0.141 2.686 1.00 87.00 80 GLY A C 1
ATOM 594 O O . GLY A 1 80 ? 8.367 -0.578 2.475 1.00 87.00 80 GLY A O 1
ATOM 595 N N . GLY A 1 81 ? 9.345 1.418 2.307 1.00 87.94 81 GLY A N 1
ATOM 596 C CA . GLY A 1 81 ? 8.233 2.030 1.581 1.00 87.94 81 GLY A CA 1
ATOM 597 C C . GLY A 1 81 ? 7.056 2.426 2.474 1.00 87.94 81 GLY A C 1
ATOM 598 O O . GLY A 1 81 ? 7.238 2.858 3.615 1.00 87.94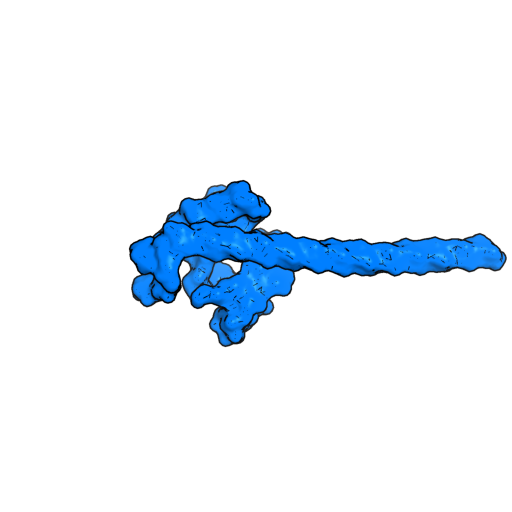 81 GLY A O 1
ATOM 599 N N . THR A 1 82 ? 5.849 2.357 1.913 1.00 92.31 82 THR A N 1
ATOM 600 C CA . THR A 1 82 ? 4.623 2.849 2.549 1.00 92.31 82 THR A CA 1
ATOM 601 C C . THR A 1 82 ? 3.542 1.781 2.587 1.00 92.31 82 THR A C 1
ATOM 603 O O . THR A 1 82 ? 3.385 1.030 1.631 1.00 92.31 82 THR A O 1
ATOM 606 N N . ALA A 1 83 ? 2.760 1.766 3.661 1.00 95.38 83 ALA A N 1
ATOM 607 C CA . ALA A 1 83 ? 1.681 0.819 3.899 1.00 95.38 83 ALA A CA 1
ATOM 608 C C . ALA A 1 83 ? 0.417 1.573 4.312 1.00 95.38 83 ALA A C 1
ATOM 610 O O . ALA A 1 83 ? 0.478 2.608 4.988 1.00 95.38 83 ALA A O 1
ATOM 611 N N . THR A 1 84 ? -0.726 1.076 3.852 1.00 95.81 84 THR A N 1
ATOM 612 C CA . THR A 1 84 ? -2.030 1.696 4.063 1.00 95.81 84 THR A CA 1
ATOM 613 C C . THR A 1 84 ? -3.112 0.628 4.092 1.00 95.81 84 THR A C 1
ATOM 615 O O . THR A 1 84 ? -3.100 -0.252 3.240 1.00 95.81 84 THR A O 1
ATOM 618 N N . VAL A 1 85 ? -4.063 0.753 5.016 1.00 96.00 85 VAL A N 1
ATOM 619 C CA . VAL A 1 85 ? -5.301 -0.032 5.030 1.00 96.00 85 VAL A CA 1
ATOM 620 C C . VAL A 1 85 ? -6.469 0.896 4.711 1.00 96.00 85 VAL A C 1
ATOM 622 O O . VAL A 1 85 ? -6.550 2.017 5.231 1.00 96.00 85 VAL A O 1
ATOM 625 N N . PHE A 1 86 ? -7.359 0.427 3.842 1.00 95.81 86 PHE A N 1
ATOM 626 C CA . PHE A 1 86 ? -8.582 1.121 3.458 1.00 95.81 86 PHE A CA 1
ATOM 627 C C . PHE A 1 86 ? -9.807 0.336 3.932 1.00 95.81 86 PHE A C 1
ATOM 629 O O . PHE A 1 86 ? -9.814 -0.890 3.890 1.00 95.81 86 PHE A O 1
ATOM 636 N N . MET A 1 87 ? -10.841 1.057 4.357 1.00 95.12 87 MET A N 1
ATOM 637 C CA . MET A 1 87 ? -12.192 0.539 4.554 1.00 95.12 87 MET A CA 1
ATOM 638 C C . MET A 1 87 ? -13.068 1.160 3.465 1.00 95.12 87 MET A C 1
ATOM 640 O O . MET A 1 87 ? -13.319 2.367 3.481 1.00 95.12 87 MET A O 1
ATOM 644 N N . GLY A 1 88 ? -13.466 0.359 2.475 1.00 92.44 88 GLY A N 1
ATOM 645 C CA . GLY A 1 88 ? -14.007 0.898 1.227 1.00 92.44 88 GLY A CA 1
ATOM 646 C C . GLY A 1 88 ? -12.974 1.798 0.542 1.00 92.44 88 GLY A C 1
ATOM 647 O O . GLY A 1 88 ? -11.829 1.399 0.345 1.00 92.44 88 GLY A O 1
ATOM 648 N N . ASP A 1 89 ? -13.350 3.035 0.219 1.00 93.50 89 ASP A N 1
ATOM 649 C CA . ASP A 1 89 ? -12.426 4.033 -0.326 1.00 93.50 89 ASP A CA 1
ATOM 650 C C . ASP A 1 89 ? -11.728 4.873 0.758 1.00 93.50 89 ASP A C 1
ATOM 652 O O . ASP A 1 89 ? -10.840 5.662 0.435 1.00 93.50 89 ASP A O 1
ATOM 656 N N . MET A 1 90 ? -12.079 4.722 2.039 1.00 94.94 90 MET A N 1
ATOM 657 C CA . MET A 1 90 ? -11.567 5.563 3.118 1.00 94.94 90 MET A CA 1
ATOM 658 C C . MET A 1 90 ? -10.289 4.998 3.729 1.00 94.94 90 MET A C 1
ATOM 660 O O . MET A 1 90 ? -10.228 3.848 4.161 1.00 94.94 90 MET A O 1
ATOM 664 N N . ARG A 1 91 ? -9.252 5.832 3.819 1.00 95.62 91 ARG A N 1
ATOM 665 C CA . ARG A 1 91 ? -7.988 5.462 4.454 1.00 95.62 91 ARG A CA 1
ATOM 666 C C . ARG A 1 91 ? -8.125 5.431 5.975 1.00 95.62 91 ARG A C 1
ATOM 668 O O . ARG A 1 91 ? -8.170 6.496 6.587 1.00 95.62 91 ARG A O 1
ATOM 675 N N . VAL A 1 92 ? -8.120 4.241 6.574 1.00 96.38 92 VAL A N 1
ATOM 676 C CA . VAL A 1 92 ? -8.316 4.065 8.027 1.00 96.38 92 VAL A CA 1
ATOM 677 C C . VAL A 1 92 ? -7.010 4.038 8.820 1.00 96.38 92 VAL A C 1
ATOM 679 O O . VAL A 1 92 ? -6.974 4.508 9.950 1.00 96.38 92 VAL A O 1
ATOM 682 N N . THR A 1 93 ? -5.912 3.556 8.230 1.00 96.31 93 THR A N 1
ATOM 683 C CA . THR A 1 93 ? -4.567 3.661 8.820 1.00 96.31 93 THR A CA 1
ATOM 684 C C . THR A 1 93 ? -3.499 3.695 7.731 1.00 96.31 93 THR A C 1
ATOM 686 O O . THR A 1 93 ? -3.648 3.092 6.667 1.00 96.31 93 THR A O 1
ATOM 689 N N . THR A 1 94 ? -2.430 4.463 7.944 1.00 96.44 94 THR A N 1
ATOM 690 C CA . THR A 1 94 ? -1.350 4.637 6.964 1.00 96.44 94 THR A CA 1
ATOM 691 C C . THR A 1 94 ? -0.081 5.168 7.600 1.00 96.44 94 THR A C 1
ATOM 693 O O . THR A 1 94 ? -0.130 5.867 8.611 1.00 96.44 94 THR A O 1
ATOM 696 N N . ASN A 1 95 ? 1.056 4.910 6.964 1.00 95.62 95 ASN A N 1
ATOM 697 C CA . ASN A 1 95 ? 2.329 5.573 7.258 1.00 95.62 95 ASN A CA 1
ATOM 698 C C . ASN A 1 95 ? 2.729 6.626 6.208 1.00 95.62 95 ASN A C 1
ATOM 700 O O . ASN A 1 95 ? 3.820 7.193 6.288 1.00 95.62 95 ASN A O 1
ATOM 704 N N . VAL A 1 96 ? 1.854 6.891 5.232 1.00 93.62 96 VAL A N 1
ATOM 705 C CA . VAL A 1 96 ? 2.025 7.982 4.272 1.00 93.62 96 VAL A CA 1
ATOM 706 C C . VAL A 1 96 ?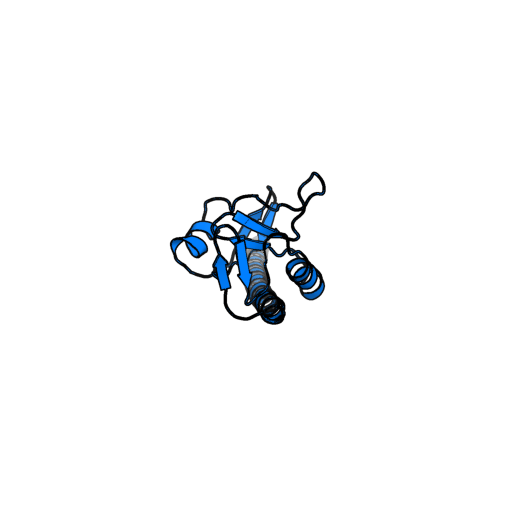 1.792 9.301 4.995 1.00 93.62 96 VAL A C 1
ATOM 708 O O . VAL A 1 96 ? 0.753 9.496 5.628 1.00 93.62 96 VAL A O 1
ATOM 711 N N . VAL A 1 97 ? 2.754 10.208 4.869 1.00 91.94 97 VAL A N 1
ATOM 712 C CA . VAL A 1 97 ? 2.735 11.537 5.482 1.00 91.94 97 VAL A CA 1
ATOM 713 C C . VAL A 1 97 ? 2.454 12.579 4.398 1.00 91.94 97 VAL A C 1
ATOM 715 O O . VAL A 1 97 ? 2.997 12.489 3.297 1.00 91.94 97 VAL A O 1
ATOM 718 N N . LYS A 1 98 ? 1.560 13.521 4.699 1.00 89.38 98 LYS A N 1
ATOM 719 C CA . LYS A 1 98 ? 1.242 14.688 3.869 1.00 89.38 98 LYS A CA 1
ATOM 720 C C . LYS A 1 98 ? 2.333 15.755 4.012 1.00 89.38 98 LYS A C 1
ATOM 722 O O . LYS A 1 98 ? 3.170 15.687 4.908 1.00 89.38 98 LYS A O 1
ATOM 727 N N . ASP A 1 99 ? 2.269 16.792 3.184 1.00 88.38 99 ASP A N 1
ATOM 728 C CA . ASP A 1 99 ? 3.211 17.917 3.256 1.00 88.38 99 ASP A CA 1
ATOM 729 C C . ASP A 1 99 ? 3.123 18.700 4.582 1.00 88.38 99 ASP A C 1
ATOM 731 O O . ASP A 1 99 ? 4.085 19.348 4.982 1.00 88.38 99 ASP A O 1
ATOM 735 N N . ASP A 1 100 ? 2.001 18.594 5.305 1.00 87.31 100 ASP A N 1
ATOM 736 C CA . ASP A 1 100 ? 1.801 19.184 6.637 1.00 87.31 100 ASP A CA 1
ATOM 737 C C . ASP A 1 100 ? 2.433 18.369 7.788 1.00 87.31 100 ASP A C 1
ATOM 739 O O . ASP A 1 100 ? 2.291 18.730 8.958 1.00 87.31 100 ASP A O 1
ATOM 743 N N . GLY A 1 101 ? 3.106 17.254 7.482 1.00 89.44 101 GLY A N 1
ATOM 744 C CA . GLY A 1 101 ? 3.732 16.366 8.464 1.00 89.44 101 GLY A CA 1
ATOM 745 C C . GLY A 1 101 ? 2.771 15.389 9.152 1.00 89.44 101 GLY A C 1
ATOM 746 O O . GLY A 1 101 ? 3.219 14.538 9.924 1.00 89.44 101 GLY A O 1
ATOM 747 N N . LYS A 1 102 ? 1.464 15.442 8.865 1.00 92.06 102 LYS A N 1
ATOM 748 C CA . LYS A 1 102 ? 0.469 14.514 9.421 1.00 92.06 102 LYS A CA 1
ATOM 749 C C . LYS A 1 102 ? 0.273 13.301 8.518 1.00 92.06 102 LYS A C 1
ATOM 751 O O . LYS A 1 102 ? 0.459 13.348 7.302 1.00 92.06 102 LYS A O 1
ATOM 756 N N . ARG A 1 103 ? -0.155 12.184 9.110 1.00 93.81 103 ARG A N 1
ATOM 757 C CA . ARG A 1 103 ? -0.523 10.981 8.350 1.00 93.81 103 ARG A CA 1
ATOM 758 C C . ARG A 1 103 ? -1.745 11.254 7.480 1.00 93.81 103 ARG A C 1
ATOM 760 O O . ARG A 1 103 ? -2.666 11.966 7.872 1.00 93.81 103 ARG A O 1
ATOM 767 N N . ALA A 1 104 ? -1.782 10.640 6.305 1.00 93.62 104 ALA A N 1
ATOM 768 C CA . ALA A 1 104 ? -2.852 10.835 5.333 1.00 93.62 104 ALA A CA 1
ATOM 769 C C . ALA A 1 104 ? -4.162 10.082 5.660 1.00 93.62 104 ALA A C 1
ATOM 771 O O . ALA A 1 104 ? -4.923 9.757 4.748 1.00 93.62 104 ALA A O 1
ATOM 772 N N . VAL A 1 105 ? -4.433 9.798 6.937 1.00 94.62 105 VAL A N 1
ATOM 773 C CA . VAL A 1 105 ? -5.668 9.143 7.402 1.00 94.62 105 VAL A CA 1
ATOM 774 C C . VAL A 1 105 ? -6.893 9.999 7.046 1.00 94.62 105 VAL A C 1
ATOM 776 O O . VAL A 1 105 ? -6.795 11.226 6.940 1.00 94.62 105 VAL A O 1
ATOM 779 N N . GLY A 1 106 ? -8.025 9.347 6.771 1.00 92.44 106 GLY A N 1
ATOM 780 C CA . GLY A 1 106 ? -9.291 9.980 6.383 1.00 92.44 106 GLY A CA 1
ATOM 781 C C . GLY A 1 106 ? -9.347 10.467 4.930 1.00 92.44 106 GLY A C 1
ATOM 782 O O . GLY A 1 106 ? -10.380 10.953 4.478 1.00 92.44 106 GLY A O 1
ATOM 783 N N . THR A 1 107 ? -8.255 10.340 4.169 1.00 92.94 107 THR A N 1
ATOM 784 C CA . THR A 1 107 ? -8.270 10.629 2.727 1.00 92.94 107 THR A CA 1
ATOM 785 C C . THR A 1 107 ? -8.902 9.479 1.948 1.00 92.94 107 THR A C 1
ATOM 787 O O . THR A 1 107 ? -8.800 8.319 2.351 1.00 92.94 107 THR A O 1
ATOM 790 N N . ARG A 1 108 ? -9.548 9.792 0.822 1.00 92.44 108 ARG A N 1
ATOM 791 C CA . ARG A 1 108 ? -10.153 8.780 -0.050 1.00 92.44 108 ARG A CA 1
ATOM 792 C C . ARG A 1 108 ? -9.170 8.259 -1.090 1.00 92.44 108 ARG A C 1
ATOM 794 O O . ARG A 1 108 ? -8.291 8.990 -1.554 1.00 92.44 108 ARG A O 1
ATOM 801 N N . LEU A 1 109 ? -9.330 6.995 -1.461 1.00 90.44 109 LEU A N 1
ATOM 802 C CA . LEU A 1 109 ? -8.675 6.401 -2.613 1.00 90.44 109 LEU A CA 1
ATOM 803 C C . LEU A 1 109 ? -9.163 7.117 -3.879 1.00 90.44 109 LEU A C 1
ATOM 805 O O . LEU A 1 109 ? -10.360 7.305 -4.086 1.00 90.44 109 LEU A O 1
ATOM 809 N N . LYS A 1 110 ? -8.228 7.544 -4.729 1.00 87.69 110 LYS A N 1
ATOM 810 C CA . LYS A 1 110 ? -8.568 8.208 -5.988 1.00 87.69 110 LYS A CA 1
ATOM 811 C C . LYS A 1 110 ? -9.255 7.209 -6.923 1.00 87.69 110 LYS A C 1
ATOM 813 O O . LYS A 1 110 ? -8.762 6.095 -7.098 1.00 87.69 110 LYS A O 1
ATOM 818 N N . ALA A 1 111 ? -10.350 7.630 -7.553 1.00 85.38 111 ALA A N 1
ATOM 819 C CA . ALA A 1 111 ? -10.992 6.851 -8.606 1.00 85.38 111 ALA A CA 1
ATOM 820 C C . ALA A 1 111 ? -9.994 6.555 -9.741 1.00 85.38 111 ALA A C 1
ATOM 822 O O . ALA A 1 111 ? -9.195 7.416 -10.124 1.00 85.38 111 ALA A O 1
ATOM 823 N N . GLY A 1 112 ? -10.028 5.330 -10.262 1.00 88.75 112 GLY A N 1
ATOM 824 C CA . GLY A 1 112 ? -9.093 4.854 -11.276 1.00 88.75 112 GLY A CA 1
ATOM 825 C C . GLY A 1 112 ? -8.865 3.349 -11.182 1.00 88.75 112 GLY A C 1
ATOM 826 O O . GLY A 1 112 ? -9.629 2.634 -10.541 1.00 88.75 112 GLY A O 1
ATOM 827 N N . ALA A 1 113 ? -7.780 2.874 -11.794 1.00 90.31 113 ALA A N 1
ATOM 828 C CA . ALA A 1 113 ? -7.527 1.443 -11.960 1.00 90.31 113 ALA A CA 1
ATOM 829 C C . ALA A 1 113 ? -7.452 0.662 -10.634 1.00 90.31 113 ALA A C 1
ATOM 831 O O . ALA A 1 113 ? -7.971 -0.445 -10.560 1.00 90.31 113 ALA A O 1
ATOM 832 N N . VAL A 1 114 ? -6.868 1.248 -9.580 1.00 92.25 114 VAL A N 1
ATOM 833 C CA . VAL A 1 114 ? -6.815 0.619 -8.245 1.00 92.25 114 VAL A CA 1
ATOM 834 C C . VAL A 1 114 ? -8.214 0.480 -7.647 1.00 92.25 114 VAL A C 1
ATOM 836 O O . VAL A 1 114 ? -8.581 -0.594 -7.185 1.00 92.25 114 VAL A O 1
ATOM 839 N N . HIS A 1 115 ? -8.989 1.567 -7.659 1.00 93.00 115 HIS A N 1
ATOM 840 C CA . HIS A 1 115 ? -10.352 1.587 -7.134 1.00 93.00 115 HIS A CA 1
ATOM 841 C C . HIS A 1 115 ? -11.222 0.544 -7.847 1.00 93.00 115 HIS A C 1
ATOM 843 O O . HIS A 1 115 ? -11.878 -0.265 -7.199 1.00 93.00 115 HIS A O 1
ATOM 849 N N . ASP A 1 116 ? -11.176 0.524 -9.178 1.00 92.81 116 ASP A N 1
ATOM 850 C CA . ASP A 1 116 ? -11.970 -0.392 -9.991 1.00 92.81 116 ASP A CA 1
ATOM 851 C C . ASP A 1 116 ? -11.551 -1.851 -9.790 1.00 92.81 116 ASP A C 1
ATOM 853 O O . ASP A 1 116 ? -12.399 -2.708 -9.563 1.00 92.81 116 ASP A O 1
ATOM 857 N N . ALA A 1 117 ? -10.251 -2.146 -9.807 1.00 93.75 117 ALA A N 1
ATOM 858 C CA . ALA A 1 117 ? -9.780 -3.513 -9.623 1.00 93.75 117 ALA A CA 1
ATOM 859 C C . ALA A 1 117 ? -10.136 -4.062 -8.232 1.00 93.75 117 ALA A C 1
ATOM 861 O O . ALA A 1 117 ? -10.643 -5.176 -8.125 1.00 93.75 117 ALA A O 1
ATOM 862 N N . VAL A 1 118 ? -9.904 -3.279 -7.174 1.00 94.94 118 VAL A N 1
ATOM 863 C CA . VAL A 1 118 ? -9.981 -3.772 -5.791 1.00 94.94 118 VAL A CA 1
ATOM 864 C C . VAL A 1 118 ? -11.388 -3.645 -5.219 1.00 94.94 118 VAL A C 1
ATOM 866 O O . VAL A 1 118 ? -11.916 -4.620 -4.695 1.00 94.94 118 VAL A O 1
ATOM 869 N N . LEU A 1 119 ? -12.009 -2.465 -5.320 1.00 92.88 119 LEU A N 1
ATOM 870 C CA . LEU A 1 119 ? -13.295 -2.191 -4.668 1.00 92.88 119 LEU A CA 1
ATOM 871 C C . LEU A 1 119 ? -14.496 -2.596 -5.522 1.00 92.88 119 LEU A C 1
ATOM 873 O O . LEU A 1 119 ? -15.530 -2.957 -4.966 1.00 92.88 119 LEU A O 1
ATOM 877 N N . ARG A 1 120 ? -14.381 -2.536 -6.856 1.00 92.38 120 ARG A N 1
ATOM 878 C CA . ARG A 1 120 ? -15.467 -2.954 -7.756 1.00 92.38 120 ARG A CA 1
ATOM 879 C C . ARG A 1 120 ? -15.346 -4.423 -8.146 1.00 92.38 120 ARG A C 1
ATOM 881 O O . ARG A 1 120 ? -16.321 -5.157 -8.032 1.00 92.38 120 ARG A O 1
ATOM 888 N N . ASP A 1 121 ? -14.167 -4.844 -8.600 1.00 94.12 121 ASP A N 1
ATOM 889 C CA . ASP A 1 121 ? -13.988 -6.174 -9.192 1.00 94.12 121 ASP A CA 1
ATOM 890 C C . ASP A 1 121 ? -13.475 -7.223 -8.185 1.00 94.12 121 ASP A C 1
ATOM 892 O O . ASP A 1 121 ? -13.454 -8.411 -8.515 1.00 94.12 121 ASP A O 1
ATOM 896 N N . GLY A 1 122 ? -13.071 -6.812 -6.972 1.00 93.75 122 GLY A N 1
ATOM 897 C CA . GLY A 1 122 ? -12.594 -7.711 -5.914 1.00 93.75 122 GLY A CA 1
ATOM 898 C C . GLY A 1 122 ? -11.291 -8.432 -6.265 1.00 93.75 122 GLY A C 1
ATOM 899 O O . GLY A 1 122 ? -11.086 -9.575 -5.859 1.00 93.75 122 GLY A O 1
ATOM 900 N N . LYS A 1 123 ? -10.427 -7.805 -7.071 1.00 94.69 123 LYS A N 1
ATOM 901 C CA . LYS A 1 123 ? -9.189 -8.398 -7.592 1.00 94.69 123 LYS A CA 1
ATOM 902 C C . LYS A 1 123 ? -7.953 -7.644 -7.103 1.00 94.69 123 LYS A C 1
ATOM 904 O O . LYS A 1 123 ? -7.989 -6.417 -6.993 1.00 94.69 123 LYS A O 1
ATOM 909 N N . PRO A 1 124 ? -6.829 -8.348 -6.880 1.00 94.12 124 PRO A N 1
ATOM 910 C CA . PRO A 1 124 ? -5.552 -7.702 -6.626 1.00 94.12 124 PRO A CA 1
ATOM 911 C C . PRO A 1 124 ? -5.155 -6.760 -7.765 1.00 94.12 124 PRO A C 1
ATOM 913 O O . PRO A 1 124 ? -5.368 -7.055 -8.943 1.00 94.12 124 PRO A O 1
ATOM 916 N N . TYR A 1 125 ? -4.514 -5.651 -7.413 1.00 92.81 125 TYR A N 1
ATOM 917 C CA . TYR A 1 125 ? -3.907 -4.725 -8.364 1.00 92.81 125 TYR A CA 1
ATOM 918 C C . TYR A 1 125 ? -2.397 -4.670 -8.144 1.00 92.81 125 TYR A C 1
ATOM 920 O O . TYR A 1 125 ? -1.931 -4.547 -7.007 1.00 92.81 125 TYR A O 1
ATOM 928 N N . ARG A 1 126 ? -1.633 -4.734 -9.236 1.00 91.19 126 ARG A N 1
ATOM 929 C CA . ARG A 1 126 ? -0.178 -4.537 -9.280 1.00 91.19 126 ARG A CA 1
ATOM 930 C C . ARG A 1 126 ? 0.122 -3.560 -10.407 1.00 91.19 126 ARG A C 1
ATOM 932 O O . ARG A 1 126 ? -0.349 -3.751 -11.526 1.00 91.19 126 ARG A O 1
ATOM 939 N N . GLY A 1 127 ? 0.877 -2.508 -10.125 1.00 88.94 127 GLY A N 1
ATOM 940 C CA . GLY A 1 127 ? 1.191 -1.502 -11.135 1.00 88.94 127 GLY A CA 1
ATOM 941 C C . GLY A 1 127 ? 1.612 -0.184 -10.518 1.00 88.94 127 GLY A C 1
ATOM 942 O O . GLY A 1 127 ? 2.285 -0.154 -9.489 1.00 88.94 127 GLY A O 1
ATOM 943 N N . THR A 1 128 ? 1.210 0.918 -11.144 1.00 88.81 128 THR A N 1
ATOM 944 C CA . THR A 1 128 ? 1.493 2.267 -10.653 1.00 88.81 128 THR A CA 1
ATOM 945 C C . THR A 1 128 ? 0.221 2.983 -10.217 1.00 88.81 128 THR A C 1
ATOM 947 O O . THR A 1 128 ? -0.866 2.736 -10.747 1.00 88.81 128 THR A O 1
ATOM 950 N N . ALA A 1 129 ? 0.352 3.859 -9.223 1.00 89.62 129 ALA A N 1
ATOM 951 C CA . ALA A 1 129 ? -0.691 4.789 -8.810 1.00 89.62 129 ALA A CA 1
ATOM 952 C C . ALA A 1 129 ? -0.078 6.094 -8.301 1.00 89.62 129 ALA A C 1
ATOM 954 O O . ALA A 1 129 ? 1.033 6.114 -7.773 1.00 89.62 129 ALA A O 1
ATOM 955 N N . ASP A 1 130 ? -0.825 7.184 -8.447 1.00 88.88 130 ASP A N 1
ATOM 956 C CA . ASP A 1 130 ? -0.464 8.471 -7.864 1.00 88.88 130 ASP A CA 1
ATOM 957 C C . ASP A 1 130 ? -0.965 8.550 -6.419 1.00 88.88 130 ASP A C 1
ATOM 959 O O . ASP A 1 130 ? -2.159 8.377 -6.154 1.00 88.88 130 ASP A O 1
ATOM 963 N N . ILE A 1 131 ? -0.053 8.813 -5.486 1.00 86.31 131 ILE A N 1
ATOM 964 C CA . ILE A 1 131 ? -0.377 9.040 -4.080 1.00 86.31 131 ILE A CA 1
ATOM 965 C C . ILE A 1 131 ? 0.143 10.426 -3.714 1.00 86.31 131 ILE A C 1
ATOM 967 O O . ILE A 1 131 ? 1.349 10.633 -3.606 1.00 86.31 131 ILE A O 1
ATOM 971 N N . LEU A 1 132 ? -0.781 11.367 -3.501 1.00 84.62 132 LEU A N 1
ATOM 972 C CA . LEU A 1 132 ? -0.470 12.759 -3.149 1.00 84.62 132 LEU A CA 1
ATOM 973 C C . LEU A 1 132 ? 0.450 13.450 -4.181 1.00 84.62 132 LEU A C 1
ATOM 975 O O . LEU A 1 132 ? 1.388 14.148 -3.806 1.00 84.62 132 LEU A O 1
ATOM 979 N N . GLY A 1 133 ? 0.204 13.241 -5.480 1.00 84.06 133 GLY A N 1
ATOM 980 C CA . GLY A 1 133 ? 0.957 13.884 -6.563 1.00 84.06 133 GLY A CA 1
ATOM 981 C C . GLY A 1 133 ? 2.316 13.247 -6.860 1.00 84.06 133 GLY A C 1
ATOM 982 O O . GLY A 1 133 ? 3.125 13.835 -7.579 1.00 84.06 133 GLY A O 1
ATOM 983 N N . LYS A 1 134 ? 2.599 12.075 -6.280 1.00 85.50 134 LYS A N 1
ATOM 984 C CA . LYS A 1 134 ? 3.831 11.318 -6.512 1.00 85.50 134 LYS A CA 1
ATOM 985 C C . LYS A 1 134 ? 3.490 9.949 -7.105 1.00 85.50 134 LYS A C 1
ATOM 987 O O . LYS A 1 134 ? 2.632 9.256 -6.551 1.00 85.50 134 LYS A O 1
ATOM 992 N N . PRO A 1 135 ? 4.162 9.521 -8.189 1.00 87.81 135 PRO A N 1
ATOM 993 C CA . PRO A 1 135 ? 3.969 8.191 -8.743 1.00 87.81 135 PRO A CA 1
ATOM 994 C C . PRO A 1 135 ? 4.620 7.140 -7.838 1.00 87.81 135 PRO A C 1
ATOM 996 O O . PRO A 1 135 ? 5.810 7.213 -7.531 1.00 87.81 135 PRO A O 1
ATOM 999 N N . TYR A 1 136 ? 3.842 6.137 -7.445 1.00 87.38 136 TYR A N 1
ATOM 1000 C CA . TYR A 1 136 ? 4.304 4.963 -6.715 1.00 87.38 136 TYR A CA 1
ATOM 1001 C C . TYR A 1 136 ? 4.089 3.712 -7.551 1.00 87.38 136 TYR A C 1
ATOM 1003 O O . TYR A 1 136 ? 3.062 3.568 -8.212 1.00 87.38 136 TYR A O 1
ATOM 1011 N N . PHE A 1 137 ? 5.019 2.766 -7.445 1.00 88.81 137 PHE A N 1
ATOM 1012 C CA . PHE A 1 137 ? 4.687 1.371 -7.690 1.00 88.81 137 PHE A CA 1
ATOM 1013 C C . PHE A 1 137 ? 3.881 0.872 -6.496 1.00 88.81 137 PHE A C 1
ATOM 1015 O O . PHE A 1 137 ? 4.363 0.908 -5.361 1.00 88.81 137 PHE A O 1
ATOM 1022 N N . VAL A 1 138 ? 2.669 0.385 -6.752 1.00 91.12 138 VAL A N 1
ATOM 1023 C CA . VAL A 1 138 ? 1.728 -0.058 -5.720 1.00 91.12 138 VAL A CA 1
ATOM 1024 C C . VAL A 1 138 ? 1.235 -1.487 -5.929 1.00 91.12 138 VAL A C 1
ATOM 1026 O O . VAL A 1 138 ? 1.062 -1.936 -7.062 1.00 91.12 138 VAL A O 1
ATOM 1029 N N . ALA A 1 139 ? 0.978 -2.161 -4.814 1.00 93.38 139 ALA A N 1
ATOM 1030 C CA . ALA A 1 139 ? 0.261 -3.419 -4.749 1.00 93.38 139 ALA A CA 1
ATOM 1031 C C . ALA A 1 139 ? -0.915 -3.244 -3.792 1.00 93.38 139 ALA A C 1
ATOM 1033 O O . ALA A 1 139 ? -0.737 -2.714 -2.695 1.00 93.38 139 ALA A O 1
ATOM 1034 N N . TYR A 1 140 ? -2.098 -3.664 -4.222 1.00 94.94 140 TYR A N 1
ATOM 1035 C CA . TYR A 1 140 ? -3.311 -3.657 -3.417 1.00 94.94 140 TYR A CA 1
ATOM 1036 C C . TYR A 1 140 ? -3.955 -5.028 -3.472 1.00 94.94 140 TYR A C 1
ATOM 1038 O O . TYR A 1 140 ? -4.140 -5.563 -4.567 1.00 94.94 140 TYR A O 1
ATOM 1046 N N . ASP A 1 141 ? -4.331 -5.540 -2.308 1.00 95.31 141 ASP A N 1
ATOM 1047 C CA . ASP A 1 141 ? -5.128 -6.750 -2.187 1.00 95.31 141 ASP A CA 1
ATOM 1048 C C . ASP A 1 141 ? -6.492 -6.398 -1.583 1.00 95.31 141 ASP A C 1
ATOM 1050 O O . ASP A 1 141 ? -6.555 -5.556 -0.681 1.00 95.31 141 ASP A O 1
ATOM 1054 N N . PRO A 1 142 ? -7.581 -6.998 -2.091 1.00 94.44 142 PRO A N 1
ATOM 1055 C CA . PRO A 1 142 ? -8.871 -6.944 -1.424 1.00 94.44 142 PRO A CA 1
ATOM 1056 C C . PRO A 1 142 ? -8.795 -7.711 -0.098 1.00 94.44 142 PRO A C 1
ATOM 1058 O O . PRO A 1 142 ? -8.076 -8.706 0.017 1.00 94.44 142 PRO A O 1
ATOM 1061 N N . ILE A 1 143 ? -9.540 -7.218 0.887 1.00 89.44 143 ILE A N 1
ATOM 1062 C CA . ILE A 1 143 ? -9.592 -7.720 2.260 1.00 89.44 143 ILE A CA 1
ATOM 1063 C C . ILE A 1 143 ? -11.005 -8.223 2.550 1.00 89.44 143 ILE A C 1
ATOM 1065 O O . ILE A 1 143 ? -11.953 -7.528 2.116 1.00 89.44 143 ILE A O 1
#

Sequence (143 aa):
MVIVALGVVTCSLMAVAAVLLTRDATERAAERQETNMRVAWDVLSDYGSGFSIEGETLKVGATTLNDFTAPVDRIKTLVGGTATVFMGDMRVTTNVVKDDGKRAVGTRLKAGAVHDAVLRDGKPYRGTADILGKPYFVAYDPI

pLDDT: mean 91.53, std 4.37, range [71.69, 96.81]

Secondary structure (DSSP, 8-state):
-HHHHHHHHHHHHHHHHHHHHHHHHHHHHHHHHHHHHHHHHHHHHTT-SSEEEETTEEEETTEE-TT--HHHHHHHHHH-S--EEEETTEEEEE--B-TTSSB-TTPBPPTTHHHIIIIIS---EEEEEEETTEEEEEEE---

Radius of gyration: 20.1 Å; chains: 1; bounding box: 51×33×64 Å